Protein AF-A0A364V6P5-F1 (afdb_monomer_lite)

Organism: NCBI:txid2055947

Structure (mmCIF, N/CA/C/O backbone):
data_AF-A0A364V6P5-F1
#
_entry.id   AF-A0A364V6P5-F1
#
loop_
_atom_site.group_PDB
_atom_site.id
_atom_site.type_symbol
_atom_site.label_atom_id
_atom_site.label_alt_id
_atom_site.label_comp_id
_atom_site.label_asym_id
_atom_site.label_entity_id
_atom_site.label_seq_id
_atom_site.pdbx_PDB_ins_code
_atom_site.Cartn_x
_atom_site.Cartn_y
_atom_site.Cartn_z
_atom_site.occupancy
_atom_site.B_iso_or_equiv
_atom_site.auth_seq_id
_atom_site.auth_comp_id
_atom_site.auth_asym_id
_atom_site.auth_atom_id
_atom_site.pdbx_PDB_model_num
ATOM 1 N N . MET A 1 1 ? 7.485 17.257 -17.098 1.00 29.36 1 MET A N 1
ATOM 2 C CA . MET A 1 1 ? 8.831 17.533 -16.553 1.00 29.36 1 MET A CA 1
ATOM 3 C C . MET A 1 1 ? 8.907 16.815 -15.218 1.00 29.36 1 MET A C 1
ATOM 5 O O . MET A 1 1 ? 8.442 17.343 -14.218 1.00 29.36 1 MET A O 1
ATOM 9 N N . TYR A 1 2 ? 9.324 15.549 -15.257 1.00 28.97 2 TYR A N 1
ATOM 10 C CA . TYR A 1 2 ? 9.356 14.658 -14.099 1.00 28.97 2 TYR A CA 1
ATOM 11 C C . TYR A 1 2 ? 10.527 15.063 -13.204 1.00 28.97 2 TYR A C 1
ATOM 13 O O . TYR A 1 2 ? 11.677 14.747 -13.486 1.00 28.97 2 TYR A O 1
ATOM 21 N N . LEU A 1 3 ? 10.236 15.842 -12.164 1.00 31.58 3 LEU A N 1
ATOM 22 C CA . LEU A 1 3 ? 11.188 16.145 -11.102 1.00 31.58 3 LEU A CA 1
ATOM 23 C C . LEU A 1 3 ? 11.067 15.040 -10.047 1.00 31.58 3 LEU A C 1
ATOM 25 O O . LEU A 1 3 ? 10.378 15.216 -9.040 1.00 31.58 3 LEU A O 1
ATOM 29 N N . THR A 1 4 ? 11.712 13.901 -10.316 1.00 39.44 4 THR A N 1
ATOM 30 C CA . THR A 1 4 ? 12.099 12.959 -9.258 1.00 39.44 4 THR A CA 1
ATOM 31 C C . THR A 1 4 ? 13.033 13.690 -8.290 1.00 39.44 4 THR A C 1
ATOM 33 O O . THR A 1 4 ? 13.858 14.515 -8.694 1.00 39.44 4 THR A O 1
ATOM 36 N N . THR A 1 5 ? 12.809 13.505 -6.995 1.00 38.38 5 THR A N 1
ATOM 37 C CA . THR A 1 5 ? 13.479 14.258 -5.938 1.00 38.38 5 THR A CA 1
ATOM 38 C C . THR A 1 5 ? 14.962 13.980 -5.829 1.00 38.38 5 THR A C 1
ATOM 40 O O . THR A 1 5 ? 15.414 12.850 -5.947 1.00 38.38 5 THR A O 1
ATOM 43 N N . ASP A 1 6 ? 15.675 15.050 -5.484 1.00 40.28 6 ASP A N 1
ATOM 44 C CA . ASP A 1 6 ? 17.110 15.227 -5.230 1.00 40.28 6 ASP A CA 1
ATOM 45 C C . ASP A 1 6 ? 17.824 14.194 -4.321 1.00 40.28 6 ASP A C 1
ATOM 47 O O . ASP A 1 6 ? 19.017 14.347 -4.069 1.00 40.28 6 ASP A O 1
ATOM 51 N N . VAL A 1 7 ? 17.154 13.150 -3.819 1.00 45.06 7 VAL A N 1
ATOM 52 C CA . VAL A 1 7 ? 17.739 12.198 -2.854 1.00 45.06 7 VAL A CA 1
ATOM 53 C C . VAL A 1 7 ? 18.599 11.122 -3.531 1.00 45.06 7 VAL A C 1
ATOM 55 O O . VAL A 1 7 ? 19.541 10.645 -2.908 1.00 45.06 7 VAL A O 1
ATOM 58 N N . ASP A 1 8 ? 18.381 10.826 -4.818 1.00 45.12 8 ASP A N 1
ATOM 59 C CA . ASP A 1 8 ? 19.089 9.738 -5.522 1.00 45.12 8 ASP A CA 1
ATOM 60 C C . ASP A 1 8 ? 19.935 10.208 -6.722 1.00 45.12 8 ASP A C 1
ATOM 62 O O . ASP A 1 8 ? 20.283 9.459 -7.631 1.00 45.12 8 ASP A O 1
ATOM 66 N N . ARG A 1 9 ? 20.322 11.492 -6.740 1.00 49.34 9 ARG A N 1
ATOM 67 C CA . ARG A 1 9 ? 21.220 12.043 -7.778 1.00 49.34 9 ARG A CA 1
ATOM 68 C C . ARG A 1 9 ? 22.637 11.456 -7.755 1.00 49.34 9 ARG A C 1
ATOM 70 O O . ARG A 1 9 ? 23.462 11.832 -8.587 1.00 49.34 9 ARG A O 1
ATOM 77 N N . LYS A 1 10 ? 22.970 10.580 -6.806 1.00 50.78 10 LYS A N 1
ATOM 78 C CA . LYS A 1 10 ? 24.309 10.000 -6.689 1.00 50.78 10 LYS A CA 1
ATOM 79 C C . LYS A 1 10 ? 24.270 8.504 -6.977 1.00 50.78 10 LYS A C 1
ATOM 81 O O . LYS A 1 10 ? 24.115 7.701 -6.071 1.00 50.78 10 LYS A O 1
ATOM 86 N N . ASN A 1 11 ? 24.567 8.191 -8.239 1.00 58.41 11 ASN A N 1
ATOM 87 C CA . ASN A 1 11 ? 24.891 6.870 -8.781 1.00 58.41 11 ASN A CA 1
ATOM 88 C C . ASN A 1 11 ? 23.727 5.880 -8.905 1.00 58.41 11 ASN A C 1
ATOM 90 O O . ASN A 1 11 ? 23.762 4.805 -8.311 1.00 58.41 11 ASN A O 1
ATOM 94 N N . VAL A 1 12 ? 22.802 6.150 -9.833 1.00 64.50 12 VAL A N 1
ATOM 95 C CA . VAL A 1 12 ? 22.202 5.050 -10.607 1.00 64.50 12 VAL A CA 1
ATOM 96 C C . VAL A 1 12 ? 23.363 4.307 -11.271 1.00 64.50 12 VAL A C 1
ATOM 98 O O . VAL A 1 12 ? 24.006 4.835 -12.179 1.00 64.50 12 VAL A O 1
ATOM 101 N N . LYS A 1 13 ? 23.696 3.123 -10.762 1.00 74.44 13 LYS A N 1
ATOM 102 C CA . LYS A 1 13 ? 24.695 2.251 -11.371 1.00 74.44 13 LYS A CA 1
ATOM 103 C C . LYS A 1 13 ? 24.042 1.539 -12.548 1.00 74.44 13 LYS A C 1
ATOM 105 O O . LYS A 1 13 ? 23.080 0.819 -12.311 1.00 74.44 13 LYS A O 1
ATOM 110 N N . PRO A 1 14 ? 24.500 1.720 -13.793 1.00 73.94 14 PRO A N 1
ATOM 111 C CA . PRO A 1 14 ? 23.851 1.114 -14.957 1.00 73.94 14 PRO A CA 1
ATOM 112 C C . PRO A 1 14 ? 23.674 -0.402 -14.838 1.00 73.94 14 PRO A C 1
ATOM 114 O O . PRO A 1 14 ? 22.704 -0.940 -15.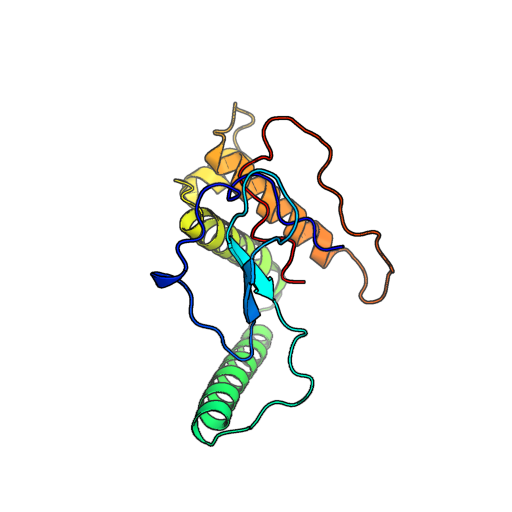353 1.00 73.94 14 PRO A O 1
ATOM 117 N N . GLU A 1 15 ? 24.590 -1.074 -14.141 1.00 80.75 15 GLU A N 1
ATOM 118 C CA . GLU A 1 15 ? 24.546 -2.510 -13.875 1.00 80.75 15 GLU A CA 1
ATOM 119 C C . GLU A 1 15 ? 23.382 -2.970 -12.979 1.00 80.75 15 GLU A C 1
ATOM 121 O O . GLU A 1 15 ? 23.007 -4.137 -13.054 1.00 80.75 15 GLU A O 1
ATOM 126 N N . ASP A 1 16 ? 22.790 -2.081 -12.176 1.00 82.19 16 ASP A N 1
ATOM 127 C CA . ASP A 1 16 ? 21.681 -2.415 -11.271 1.00 82.19 16 ASP A CA 1
ATOM 128 C C . ASP A 1 16 ? 20.302 -2.290 -11.957 1.00 82.19 16 ASP A C 1
ATOM 130 O O . ASP A 1 16 ? 19.281 -2.631 -11.359 1.00 82.19 16 ASP A O 1
ATOM 134 N N . TYR A 1 17 ? 20.244 -1.790 -13.201 1.00 78.75 17 TYR A N 1
ATOM 135 C CA . TYR A 1 17 ? 18.991 -1.444 -13.878 1.00 78.75 17 TYR A CA 1
ATOM 136 C C . TYR A 1 17 ? 18.900 -2.060 -15.275 1.00 78.75 17 TYR A C 1
ATOM 138 O O . TYR A 1 17 ? 19.744 -1.837 -16.142 1.00 78.75 17 TYR A O 1
ATOM 146 N N . GLU A 1 18 ? 17.798 -2.760 -15.533 1.00 79.12 18 GLU A N 1
ATOM 147 C CA . GLU A 1 18 ? 17.473 -3.284 -16.857 1.00 79.12 18 GLU A CA 1
ATOM 148 C C . GLU A 1 18 ? 16.545 -2.328 -17.615 1.00 79.12 18 GLU A C 1
ATOM 150 O O . GLU A 1 18 ? 15.607 -1.749 -17.058 1.00 79.12 18 GLU A O 1
ATOM 155 N N . SER A 1 19 ? 16.792 -2.172 -18.918 1.00 81.00 19 SER A N 1
ATOM 156 C CA . SER A 1 19 ? 15.858 -1.467 -19.799 1.00 81.00 19 SER A CA 1
ATOM 157 C C . SER A 1 19 ? 14.721 -2.409 -20.176 1.00 81.00 19 SER A C 1
ATOM 159 O O . SER A 1 19 ? 14.949 -3.449 -20.789 1.00 81.00 19 SER A O 1
ATOM 161 N N . THR A 1 20 ? 13.500 -2.038 -19.805 1.00 83.31 20 THR A N 1
ATOM 162 C CA . THR A 1 20 ? 12.294 -2.861 -19.951 1.00 83.31 20 THR A CA 1
ATOM 163 C C . THR A 1 20 ? 11.165 -2.051 -20.594 1.00 83.31 20 THR A C 1
ATOM 165 O O . THR A 1 20 ? 11.354 -0.913 -21.048 1.00 83.31 20 THR A O 1
ATOM 168 N N . ASP A 1 21 ? 9.963 -2.619 -20.626 1.00 79.62 21 ASP A N 1
ATOM 169 C CA . ASP A 1 21 ? 8.747 -1.900 -21.015 1.00 79.62 21 ASP A CA 1
ATOM 170 C C . ASP A 1 21 ? 8.362 -0.803 -20.009 1.00 79.62 21 ASP A C 1
ATOM 172 O O . ASP A 1 21 ? 7.650 0.132 -20.368 1.00 79.62 21 ASP A O 1
ATOM 176 N N . PHE A 1 22 ? 8.878 -0.860 -18.776 1.00 83.19 22 PHE A N 1
ATOM 177 C CA . PHE A 1 22 ? 8.591 0.119 -17.722 1.00 83.19 22 PHE A CA 1
ATOM 178 C C . PHE A 1 22 ? 9.505 1.347 -17.760 1.00 83.19 22 PHE A C 1
ATOM 180 O O . PHE A 1 22 ? 9.161 2.389 -17.201 1.00 83.19 22 PHE A O 1
ATOM 187 N N . GLY A 1 23 ? 10.645 1.269 -18.444 1.00 88.25 23 GLY A N 1
ATOM 188 C CA . GLY A 1 23 ? 11.603 2.366 -18.494 1.00 88.25 23 GLY A CA 1
ATOM 189 C C . GLY A 1 23 ? 12.974 1.953 -18.999 1.00 88.25 23 GLY A C 1
ATOM 190 O O . GLY A 1 23 ? 13.222 0.792 -19.323 1.00 88.25 23 GLY A O 1
ATOM 191 N N . GLU A 1 24 ? 13.864 2.928 -19.094 1.00 88.31 24 GLU A N 1
ATOM 192 C CA . GLU A 1 24 ? 15.215 2.744 -19.617 1.00 88.31 24 GLU A CA 1
ATOM 193 C C . GLU A 1 24 ? 16.238 3.598 -18.869 1.00 88.31 24 GLU A C 1
ATOM 195 O O . GLU A 1 24 ? 15.911 4.642 -18.303 1.00 88.31 24 GLU A O 1
ATOM 200 N N . VAL A 1 25 ? 17.492 3.146 -18.865 1.00 87.69 25 VAL A N 1
ATOM 201 C CA . VAL A 1 25 ? 18.601 3.906 -18.280 1.00 87.69 25 VAL A CA 1
ATOM 202 C C . VAL A 1 25 ? 19.103 4.909 -19.312 1.00 87.69 25 VAL A C 1
ATOM 204 O O . VAL A 1 25 ? 19.609 4.537 -20.370 1.00 87.69 25 VAL A O 1
ATOM 207 N N . CYS A 1 26 ? 18.998 6.191 -18.987 1.00 84.75 26 CYS A N 1
ATOM 208 C CA . CYS A 1 26 ? 19.476 7.295 -19.807 1.00 84.75 26 CYS A CA 1
ATOM 209 C C . CYS A 1 26 ? 20.720 7.946 -19.191 1.00 84.75 26 CYS A C 1
ATOM 211 O O . CYS A 1 26 ? 21.020 7.787 -18.008 1.00 84.75 26 CYS A O 1
ATOM 213 N N . ILE A 1 27 ? 21.436 8.717 -20.010 1.00 85.62 27 ILE A N 1
ATOM 214 C CA . ILE A 1 27 ? 22.560 9.561 -19.588 1.00 85.62 27 ILE A CA 1
ATOM 215 C C . ILE A 1 27 ? 22.213 11.002 -19.935 1.00 85.62 27 ILE A C 1
ATOM 217 O O . ILE A 1 27 ? 21.777 11.279 -21.054 1.00 85.62 27 ILE A O 1
ATOM 221 N N . GLU A 1 28 ? 22.432 11.934 -19.008 1.00 79.50 28 GLU A N 1
ATOM 222 C CA . GLU A 1 28 ? 22.306 13.355 -19.332 1.00 79.50 28 GLU A CA 1
ATOM 223 C C . GLU A 1 28 ? 23.518 13.814 -20.160 1.00 79.50 28 GLU A C 1
ATOM 225 O O . GLU A 1 28 ? 24.644 13.912 -19.664 1.00 79.50 28 GLU A O 1
ATOM 230 N N . ALA A 1 29 ? 23.299 14.072 -21.451 1.00 75.44 29 ALA A N 1
ATOM 231 C CA . ALA A 1 29 ? 24.327 14.569 -22.359 1.00 75.44 29 ALA A CA 1
ATOM 232 C C . ALA A 1 29 ? 24.449 16.103 -22.285 1.00 75.44 29 ALA A C 1
ATOM 234 O O . ALA A 1 29 ? 23.452 16.812 -22.190 1.00 75.44 29 ALA A O 1
ATOM 235 N N . GLY A 1 30 ? 25.674 16.631 -22.388 1.00 75.50 30 GLY A N 1
ATOM 236 C CA . GLY A 1 30 ? 25.926 18.080 -22.484 1.00 75.50 30 GLY A CA 1
ATOM 237 C C . GLY A 1 30 ? 26.167 18.809 -21.156 1.00 75.50 30 GLY A C 1
ATOM 238 O O . GLY A 1 30 ? 26.354 20.025 -21.159 1.00 75.50 30 GLY A O 1
ATOM 239 N N . VAL A 1 31 ? 26.226 18.089 -20.034 1.00 80.50 31 VAL A N 1
ATOM 240 C CA . VAL A 1 31 ? 26.608 18.630 -18.721 1.00 80.50 31 VAL A CA 1
ATOM 241 C C . VAL A 1 31 ? 28.071 18.324 -18.392 1.00 80.50 31 VAL A C 1
ATOM 243 O O . VAL A 1 31 ? 28.632 17.324 -18.834 1.00 80.50 31 VAL A O 1
ATOM 246 N N . LYS A 1 32 ? 28.704 19.190 -17.587 1.00 78.31 32 LYS A N 1
ATOM 247 C CA . LYS A 1 32 ? 30.122 19.063 -17.192 1.00 78.31 32 LYS A CA 1
ATOM 248 C C . LYS A 1 32 ? 30.431 17.723 -16.501 1.00 78.31 32 LYS A C 1
ATOM 250 O O . LYS A 1 32 ? 31.543 17.231 -16.639 1.00 78.31 32 LYS A O 1
ATOM 255 N N . ASN A 1 33 ? 29.442 17.152 -15.808 1.00 80.00 33 ASN A N 1
ATOM 256 C CA . ASN A 1 33 ? 29.502 15.850 -15.149 1.00 80.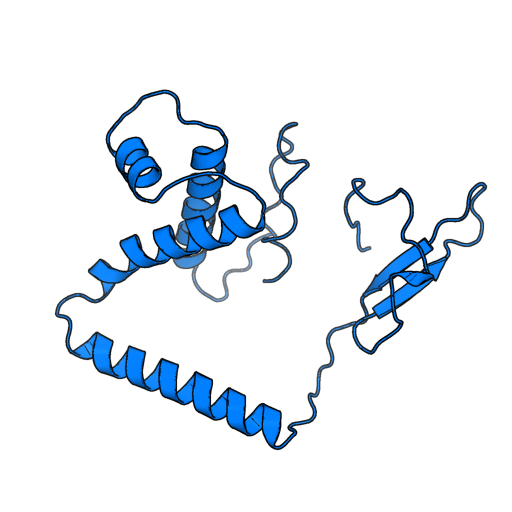00 33 ASN A CA 1
ATOM 257 C C . ASN A 1 33 ? 28.255 15.034 -15.545 1.00 80.00 33 ASN A C 1
ATOM 259 O O . ASN A 1 33 ? 27.208 15.233 -14.926 1.00 80.00 33 ASN A O 1
ATOM 263 N N . PRO A 1 34 ? 28.325 14.173 -16.576 1.00 78.88 34 PRO A N 1
ATOM 264 C CA . PRO A 1 34 ? 27.201 13.319 -16.946 1.00 78.88 34 PRO A CA 1
ATOM 265 C C . PRO A 1 34 ? 26.904 12.320 -15.825 1.00 78.88 34 PRO A C 1
ATOM 267 O O . PRO A 1 34 ? 27.817 11.810 -15.175 1.00 78.88 34 PRO A O 1
ATOM 270 N N . PHE A 1 35 ? 25.624 12.036 -15.615 1.00 80.94 35 PHE A N 1
ATOM 271 C CA . PHE A 1 35 ? 25.160 11.008 -14.690 1.00 80.94 35 PHE A CA 1
ATOM 272 C C . PHE A 1 35 ? 24.056 10.176 -15.340 1.00 80.94 35 PHE A C 1
ATOM 274 O O . PHE A 1 35 ? 23.385 10.619 -16.278 1.00 80.94 35 PHE A O 1
ATOM 281 N N . HIS A 1 36 ? 23.902 8.952 -14.844 1.00 82.81 36 HIS A N 1
ATOM 282 C CA . HIS A 1 36 ? 22.848 8.041 -15.264 1.00 82.81 36 HIS A CA 1
ATOM 283 C C . HIS A 1 36 ? 21.562 8.320 -14.488 1.00 82.81 36 HIS A C 1
ATOM 285 O O . HIS A 1 36 ? 21.606 8.664 -13.306 1.00 82.81 36 HIS A O 1
ATOM 291 N N . PHE A 1 37 ? 20.419 8.146 -15.142 1.00 84.44 37 PHE A N 1
ATOM 292 C CA . PHE A 1 37 ? 19.104 8.203 -14.513 1.00 84.44 37 PHE A CA 1
ATOM 293 C C . PHE A 1 37 ? 18.158 7.203 -15.176 1.00 84.44 37 PHE A C 1
ATOM 295 O O . PHE A 1 37 ? 18.306 6.895 -16.357 1.00 84.44 37 PHE A O 1
ATOM 302 N N . TYR A 1 38 ? 17.180 6.698 -14.428 1.00 84.75 38 TYR A N 1
ATOM 303 C CA . TYR A 1 38 ? 16.130 5.847 -14.980 1.00 84.75 38 TYR A CA 1
ATOM 304 C C . TYR A 1 38 ? 14.967 6.714 -15.471 1.00 84.75 38 TYR A C 1
ATOM 306 O O . TYR A 1 38 ? 14.440 7.532 -14.714 1.00 84.75 38 TYR A O 1
ATOM 314 N N . LEU A 1 39 ? 14.579 6.559 -16.735 1.00 87.69 39 LEU A N 1
ATOM 315 C CA . LEU A 1 39 ? 13.452 7.253 -17.346 1.00 87.69 39 LEU A CA 1
ATOM 316 C C . LEU A 1 39 ? 12.266 6.286 -17.478 1.00 87.69 39 LEU A C 1
ATOM 318 O O . LEU A 1 39 ? 12.314 5.388 -18.323 1.00 87.69 39 LEU A O 1
ATOM 322 N N . PRO A 1 40 ? 11.188 6.458 -16.689 1.00 88.75 40 PRO A N 1
ATOM 323 C CA . PRO A 1 40 ? 9.992 5.638 -16.829 1.00 88.75 40 PRO A CA 1
ATOM 324 C C . PRO A 1 40 ? 9.328 5.851 -18.192 1.00 88.75 40 PRO A C 1
ATOM 326 O O . PRO A 1 40 ? 9.145 6.989 -18.640 1.00 88.75 40 PRO A O 1
ATOM 329 N N . LYS A 1 41 ? 8.926 4.758 -18.841 1.00 88.25 41 LYS A N 1
ATOM 330 C CA . LYS A 1 41 ? 8.084 4.801 -20.040 1.00 88.25 41 LYS A CA 1
ATOM 331 C C . LYS A 1 41 ? 6.622 5.035 -19.640 1.00 88.25 41 LYS A C 1
ATOM 333 O O . LYS A 1 41 ? 6.226 4.699 -18.522 1.00 88.25 41 LYS A O 1
ATOM 338 N N . PRO A 1 42 ? 5.793 5.618 -20.527 1.00 87.94 42 PRO A N 1
ATOM 339 C CA . PRO A 1 42 ? 4.358 5.691 -20.290 1.00 87.94 42 PRO A CA 1
ATOM 340 C C . PRO A 1 42 ? 3.790 4.297 -20.024 1.00 87.94 42 PRO A C 1
ATOM 342 O O . PRO A 1 42 ? 4.153 3.349 -20.718 1.00 87.94 42 PRO A O 1
ATOM 345 N N . LEU A 1 43 ? 2.875 4.193 -19.057 1.00 85.75 43 LEU A N 1
ATOM 346 C CA . LEU A 1 43 ? 2.211 2.927 -18.760 1.00 85.75 43 LEU A CA 1
ATOM 347 C C . LEU A 1 43 ? 1.573 2.344 -20.035 1.00 85.75 43 LEU A C 1
ATOM 349 O O . LEU A 1 43 ? 0.915 3.087 -20.781 1.00 85.75 43 LEU A O 1
ATOM 353 N N . PRO A 1 44 ? 1.745 1.036 -20.293 1.00 85.25 44 PRO A N 1
ATOM 354 C CA . PRO A 1 44 ? 1.151 0.393 -21.454 1.00 85.25 44 PRO A CA 1
ATOM 355 C C . PRO A 1 44 ? -0.375 0.508 -21.387 1.00 85.25 44 PRO A C 1
ATOM 357 O O . PRO A 1 44 ? -0.992 0.285 -20.346 1.00 85.25 44 PRO A O 1
ATOM 360 N N . ARG A 1 45 ? -0.995 0.888 -22.509 1.00 86.50 45 ARG A N 1
ATOM 361 C CA . ARG A 1 45 ? -2.460 1.038 -22.610 1.00 86.50 45 ARG A CA 1
ATOM 362 C C . ARG A 1 45 ? -3.179 -0.279 -22.885 1.00 86.50 45 ARG A C 1
ATOM 364 O O . ARG A 1 45 ? -4.381 -0.373 -22.660 1.00 86.50 45 ARG A O 1
ATOM 371 N N . GLU A 1 46 ? -2.441 -1.266 -23.370 1.00 87.75 46 GLU A N 1
ATOM 372 C CA . GLU A 1 46 ? -2.916 -2.613 -23.651 1.00 87.75 46 GLU A CA 1
ATOM 373 C C . GLU A 1 46 ? -2.011 -3.592 -22.907 1.00 87.75 46 GLU A C 1
ATOM 375 O O . GLU A 1 46 ? -0.793 -3.422 -22.881 1.00 87.75 46 GLU A O 1
ATOM 380 N N . LEU A 1 47 ? -2.621 -4.585 -22.264 1.00 86.81 47 LEU A N 1
ATOM 381 C CA . LEU A 1 47 ? -1.923 -5.629 -21.524 1.00 86.81 47 LEU A CA 1
ATOM 382 C C . LEU A 1 47 ? -2.193 -6.967 -22.201 1.00 86.81 47 LEU A C 1
ATOM 384 O O . LEU A 1 47 ? -3.336 -7.274 -22.549 1.00 86.81 47 LEU A O 1
ATOM 388 N N . GLU A 1 48 ? -1.154 -7.781 -22.353 1.00 90.19 48 GLU A N 1
ATOM 389 C CA . GLU A 1 48 ? -1.313 -9.153 -22.818 1.00 90.19 48 GLU A CA 1
ATOM 390 C C . GLU A 1 48 ? -1.878 -10.028 -21.693 1.00 90.19 48 GLU A C 1
ATOM 392 O O . GLU A 1 48 ? -1.280 -10.195 -20.629 1.00 90.19 48 GLU A O 1
ATOM 397 N N . TYR A 1 49 ? -3.048 -10.618 -21.931 1.00 93.75 49 TYR A N 1
ATOM 398 C CA . TYR A 1 49 ? -3.703 -11.505 -20.972 1.00 93.75 49 TYR A CA 1
ATOM 399 C C . TYR A 1 49 ? -3.179 -12.933 -21.110 1.00 93.75 49 TYR A C 1
ATOM 401 O O . TYR A 1 49 ? -3.807 -13.789 -21.735 1.00 93.75 49 TYR A O 1
ATOM 409 N N . SER A 1 50 ? -2.024 -13.201 -20.501 1.00 95.69 50 SER A N 1
ATOM 410 C CA . SER A 1 50 ? -1.520 -14.570 -20.381 1.00 95.69 50 SER A CA 1
ATOM 411 C C . SER A 1 50 ? -2.472 -15.433 -19.541 1.00 95.69 50 SER A C 1
ATOM 413 O O . SER A 1 50 ? -3.196 -14.943 -18.669 1.00 95.69 50 SER A O 1
ATOM 415 N N . SER A 1 51 ? -2.463 -16.750 -19.759 1.00 97.62 51 SER A N 1
ATOM 416 C CA . SER A 1 51 ? -3.287 -17.681 -18.974 1.00 97.62 51 SER A CA 1
ATOM 417 C C . SER A 1 51 ? -2.983 -17.621 -17.473 1.00 97.62 51 SER A C 1
ATOM 419 O O . SER A 1 51 ? -3.875 -17.822 -16.652 1.00 97.62 51 SER A O 1
ATOM 421 N N . GLU A 1 52 ? -1.730 -17.341 -17.111 1.00 97.38 52 GLU A N 1
ATOM 422 C CA . GLU A 1 52 ? -1.312 -17.158 -15.722 1.00 97.38 52 GLU A CA 1
ATOM 423 C C . GLU A 1 52 ? -1.887 -15.874 -15.118 1.00 97.38 52 GLU A C 1
ATOM 425 O O . GLU A 1 52 ? -2.487 -15.931 -14.044 1.00 97.38 52 GLU A O 1
ATOM 430 N N . LEU A 1 53 ? -1.801 -14.747 -15.834 1.00 95.94 53 LEU A N 1
ATOM 431 C CA . LEU A 1 53 ? -2.389 -13.484 -15.389 1.00 95.94 53 LEU A CA 1
ATOM 432 C C . LEU A 1 53 ? -3.901 -13.623 -15.185 1.00 95.94 53 LEU A C 1
ATOM 434 O O . LEU A 1 53 ? -4.430 -13.218 -14.152 1.00 95.94 53 LEU A O 1
ATOM 438 N N . VAL A 1 54 ? -4.598 -14.246 -16.138 1.00 97.62 54 VAL A N 1
ATOM 439 C CA . VAL A 1 54 ? -6.046 -14.482 -16.043 1.00 97.62 54 VAL A CA 1
ATOM 440 C C . VAL A 1 54 ? -6.386 -15.354 -14.833 1.00 97.62 54 VAL A C 1
ATOM 442 O O . VAL A 1 54 ? -7.375 -15.088 -14.142 1.00 97.62 54 VAL A O 1
ATOM 445 N N . ARG A 1 55 ? -5.570 -16.371 -14.534 1.00 98.12 55 ARG A N 1
ATOM 446 C CA . ARG A 1 55 ? -5.755 -17.228 -13.356 1.00 98.12 55 ARG A CA 1
ATOM 447 C C . ARG A 1 55 ? -5.631 -16.430 -12.058 1.00 98.12 55 ARG A C 1
ATOM 449 O O . ARG A 1 55 ? -6.531 -16.514 -11.221 1.00 98.12 55 ARG A O 1
ATOM 456 N N . GLU A 1 56 ? -4.568 -15.643 -11.894 1.00 98.06 56 GLU A N 1
ATOM 457 C CA . GLU A 1 56 ? -4.372 -14.847 -10.675 1.00 98.06 56 GLU A CA 1
ATOM 458 C C . GLU A 1 56 ? -5.417 -13.731 -10.542 1.00 98.06 56 GLU A C 1
ATOM 460 O O . GLU A 1 56 ? -5.976 -13.539 -9.460 1.00 98.06 56 GLU A O 1
ATOM 465 N N . LEU A 1 57 ? -5.788 -13.073 -11.645 1.00 97.38 57 LEU A N 1
ATOM 466 C CA . LEU A 1 57 ? -6.875 -12.091 -11.673 1.00 97.38 57 LEU A CA 1
ATOM 467 C C . LEU A 1 57 ? -8.205 -12.712 -11.228 1.00 97.38 57 LEU A C 1
ATOM 469 O O . LEU A 1 57 ? -8.932 -12.130 -10.418 1.00 97.38 57 LEU A O 1
ATOM 473 N N . THR A 1 58 ? -8.519 -13.910 -11.723 1.00 98.06 58 THR A N 1
ATOM 474 C CA . THR A 1 58 ? -9.738 -14.640 -11.345 1.00 98.06 58 THR A CA 1
ATOM 475 C C . THR A 1 58 ? -9.723 -15.003 -9.863 1.00 98.06 58 THR A C 1
ATOM 477 O O . THR A 1 58 ? -10.729 -14.825 -9.169 1.00 98.06 58 THR A O 1
ATOM 480 N N . ARG A 1 59 ? -8.578 -15.467 -9.348 1.00 98.25 59 ARG A N 1
ATOM 481 C CA . ARG A 1 59 ? -8.400 -15.793 -7.928 1.00 98.25 59 ARG A CA 1
ATOM 482 C C . ARG A 1 59 ? -8.598 -14.563 -7.041 1.00 98.25 59 ARG A C 1
ATOM 484 O O . ARG A 1 59 ? -9.364 -14.634 -6.080 1.00 98.25 59 ARG A O 1
ATOM 491 N N . ALA A 1 60 ? -7.964 -13.443 -7.381 1.00 98.25 60 ALA A N 1
ATOM 492 C CA . ALA A 1 60 ? -8.088 -12.186 -6.647 1.00 98.25 60 ALA A CA 1
ATOM 493 C C . ALA A 1 60 ? -9.532 -11.656 -6.666 1.00 98.25 60 ALA A C 1
ATOM 495 O O . ALA A 1 60 ? -10.094 -11.336 -5.617 1.00 98.25 60 ALA A O 1
ATOM 496 N N . SER A 1 61 ? -10.173 -11.657 -7.839 1.00 97.88 61 SER A N 1
ATOM 497 C CA . SER A 1 61 ? -11.567 -11.221 -8.005 1.00 97.88 61 SER A CA 1
ATOM 498 C C . SER A 1 61 ? -12.536 -12.081 -7.190 1.00 97.88 61 SER A C 1
ATOM 500 O O . SER A 1 61 ? -13.449 -11.557 -6.551 1.00 97.88 61 SER A O 1
ATOM 502 N N . SER A 1 62 ? -12.313 -13.398 -7.154 1.00 97.88 62 SER A N 1
ATOM 503 C CA . SER A 1 62 ? -13.127 -14.333 -6.367 1.00 97.88 62 SER A CA 1
ATOM 504 C C . SER A 1 62 ? -12.959 -14.108 -4.863 1.00 97.88 62 SER A C 1
ATOM 506 O O . SER A 1 62 ? -13.943 -14.096 -4.126 1.00 97.88 62 SER A O 1
ATOM 508 N N . ALA A 1 63 ? -11.728 -13.877 -4.394 1.00 97.38 63 ALA A N 1
ATOM 509 C CA . ALA A 1 63 ? -11.466 -13.551 -2.994 1.00 97.38 63 ALA A CA 1
ATOM 510 C C . ALA A 1 63 ? -12.150 -12.238 -2.575 1.00 97.38 63 ALA A C 1
ATOM 512 O O . ALA A 1 63 ? -12.773 -12.181 -1.513 1.00 97.38 63 ALA A O 1
ATOM 513 N N . LEU A 1 64 ? -12.113 -11.212 -3.434 1.00 95.75 64 LEU A N 1
ATOM 514 C CA . LEU A 1 64 ? -12.807 -9.946 -3.194 1.00 95.75 64 LEU A CA 1
ATOM 515 C C . LEU A 1 64 ? -14.335 -10.118 -3.191 1.00 95.75 64 LEU A C 1
ATOM 517 O O . LEU A 1 64 ? -15.021 -9.555 -2.337 1.00 95.75 64 LEU A O 1
ATOM 521 N N . GLY A 1 65 ? -14.870 -10.933 -4.104 1.00 95.44 65 GLY A N 1
ATOM 522 C CA . GLY A 1 65 ? -16.286 -11.303 -4.129 1.00 95.44 65 GLY A CA 1
ATOM 523 C C . GLY A 1 65 ? -16.731 -11.997 -2.840 1.00 95.44 65 GLY A C 1
ATOM 524 O O . GLY A 1 65 ? -17.754 -11.625 -2.266 1.00 95.44 65 GLY A O 1
ATOM 525 N N . ASN A 1 66 ? -15.926 -12.9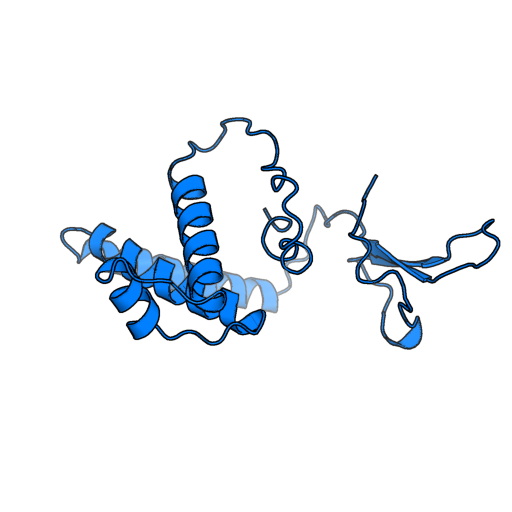34 -2.333 1.00 95.19 66 ASN A N 1
ATOM 526 C CA . ASN A 1 66 ? -16.181 -13.608 -1.059 1.00 95.19 66 ASN A CA 1
ATOM 527 C C . ASN A 1 66 ? -16.159 -12.628 0.122 1.00 95.19 66 ASN A C 1
ATOM 529 O O . ASN A 1 66 ? -17.060 -12.667 0.956 1.00 95.19 66 ASN A O 1
ATOM 533 N N . LEU A 1 67 ? -15.187 -11.709 0.172 1.00 91.62 67 LEU A N 1
ATOM 534 C CA . LEU A 1 67 ? -15.136 -10.662 1.199 1.00 91.62 67 LEU A CA 1
ATOM 535 C C . LEU A 1 67 ? -16.388 -9.773 1.161 1.00 91.62 67 LEU A C 1
ATOM 537 O O . LEU A 1 67 ? -16.987 -9.502 2.202 1.00 91.62 67 LEU A O 1
ATOM 541 N N . LYS A 1 68 ? -16.819 -9.365 -0.038 1.00 89.88 68 LYS A N 1
ATOM 542 C CA . LYS A 1 68 ? -18.055 -8.597 -0.233 1.00 89.88 68 LYS A CA 1
ATOM 543 C C . LYS A 1 68 ? -19.298 -9.385 0.189 1.00 89.88 68 LYS A C 1
ATOM 545 O O . LYS A 1 68 ? -20.233 -8.799 0.714 1.00 89.88 68 LYS A O 1
ATOM 550 N N . GLY A 1 69 ? -19.324 -10.698 -0.030 1.00 91.50 69 GLY A N 1
ATOM 551 C CA . GLY A 1 69 ? -20.408 -11.559 0.442 1.00 91.50 69 GLY A CA 1
ATOM 552 C C . GLY A 1 69 ? -20.457 -11.639 1.969 1.00 91.50 69 GLY A C 1
ATOM 553 O O . GLY A 1 69 ? -21.521 -11.484 2.563 1.00 91.50 69 GLY A O 1
ATOM 554 N N . LEU A 1 70 ? -19.301 -11.816 2.614 1.00 89.38 70 LEU A N 1
ATOM 555 C CA . LEU A 1 70 ? -19.195 -11.886 4.074 1.00 89.38 70 LEU A CA 1
ATOM 556 C C . LEU A 1 70 ? -19.546 -10.563 4.760 1.00 89.38 70 LEU A C 1
ATOM 558 O O . LEU A 1 70 ? -20.102 -10.586 5.856 1.00 89.38 70 LEU A O 1
ATOM 562 N N . SER A 1 71 ? -19.273 -9.416 4.131 1.00 87.19 71 SER A N 1
ATOM 563 C CA . SER A 1 71 ? -19.611 -8.115 4.721 1.00 87.19 71 SER A CA 1
ATOM 564 C C . SER A 1 71 ? -21.120 -7.911 4.902 1.00 87.19 71 SER A C 1
ATOM 566 O O . SER A 1 71 ? -21.517 -7.172 5.797 1.00 87.19 71 SER A O 1
ATOM 568 N N . VAL A 1 72 ? -21.963 -8.619 4.138 1.00 87.50 72 VAL A N 1
ATOM 569 C CA . VAL A 1 72 ? -23.431 -8.607 4.293 1.00 87.50 72 VAL A CA 1
ATOM 570 C C . VAL A 1 72 ? -23.882 -9.264 5.604 1.00 87.50 72 VAL A C 1
ATOM 572 O O . VAL A 1 72 ? -24.963 -8.963 6.101 1.00 87.50 72 VAL A O 1
ATOM 575 N N . LEU A 1 73 ? -23.063 -10.142 6.192 1.00 89.25 73 LEU A N 1
ATOM 576 C CA . LEU A 1 73 ? -23.383 -10.820 7.454 1.00 89.25 73 LEU A CA 1
ATOM 577 C C . LEU A 1 73 ? -23.192 -9.921 8.685 1.00 89.25 73 LEU A C 1
ATOM 579 O O . LEU A 1 73 ? -23.614 -10.286 9.781 1.00 89.25 73 LEU A O 1
ATOM 583 N N . ILE A 1 74 ? -22.540 -8.767 8.528 1.00 88.12 74 ILE A N 1
ATOM 584 C CA . ILE A 1 74 ? -22.215 -7.850 9.620 1.00 88.12 74 ILE A CA 1
ATOM 585 C C . ILE A 1 74 ? -23.221 -6.700 9.616 1.00 88.12 74 ILE A C 1
ATOM 587 O O . ILE A 1 74 ? -23.384 -6.020 8.607 1.00 88.12 74 ILE A O 1
ATOM 591 N N . SER A 1 75 ? -23.857 -6.445 10.763 1.00 86.81 75 SER A N 1
ATOM 592 C CA . SER A 1 75 ? -24.906 -5.422 10.897 1.00 86.81 75 SER A CA 1
ATOM 593 C C . SER A 1 75 ? -24.439 -4.008 10.541 1.00 86.81 75 SER A C 1
ATOM 595 O O . SER A 1 75 ? -25.206 -3.229 9.983 1.00 86.81 75 SER A O 1
ATOM 597 N N . ASP A 1 76 ? -23.187 -3.673 10.861 1.00 87.06 76 ASP A N 1
ATOM 598 C CA . ASP A 1 76 ? -22.549 -2.428 10.437 1.00 87.06 76 ASP A CA 1
ATOM 599 C C . ASP A 1 76 ? -21.119 -2.703 9.945 1.00 87.06 76 ASP A C 1
ATOM 601 O O . ASP A 1 76 ? -20.196 -2.775 10.755 1.00 87.06 76 ASP A O 1
ATOM 605 N N . PRO A 1 77 ? -20.891 -2.839 8.626 1.00 81.00 77 PRO A N 1
ATOM 606 C CA . PRO A 1 77 ? -19.559 -3.079 8.070 1.00 81.00 77 PRO A CA 1
ATOM 607 C C . PRO A 1 77 ? -18.542 -1.974 8.384 1.00 81.00 77 PRO A C 1
ATOM 609 O O . PRO A 1 77 ? -17.335 -2.212 8.317 1.00 81.00 77 PRO A O 1
ATOM 612 N N . ARG A 1 78 ? -18.992 -0.764 8.751 1.00 81.44 78 ARG A N 1
ATOM 613 C CA . ARG A 1 78 ? -18.102 0.373 9.038 1.00 81.44 78 ARG A CA 1
ATOM 614 C C . ARG A 1 78 ? -17.247 0.141 10.279 1.00 81.44 78 ARG A C 1
ATOM 616 O O . ARG A 1 78 ? -16.164 0.713 10.368 1.00 81.44 78 ARG A O 1
ATOM 623 N N . VAL A 1 79 ? -17.673 -0.744 11.185 1.00 85.75 79 VAL A N 1
ATOM 624 C CA . VAL A 1 79 ? -16.886 -1.117 12.375 1.00 85.75 79 VAL A CA 1
ATOM 625 C C . VAL A 1 79 ? -15.557 -1.779 12.012 1.00 85.75 79 VAL A C 1
ATOM 627 O O . VAL A 1 79 ? -14.610 -1.725 12.791 1.00 85.75 79 VAL A O 1
ATOM 630 N N . LEU A 1 80 ? -15.464 -2.373 10.820 1.00 84.75 80 LEU A N 1
ATOM 631 C CA . LEU A 1 80 ? -14.245 -3.009 10.337 1.00 84.75 80 LEU A CA 1
ATOM 632 C C . LEU A 1 80 ? -13.256 -2.007 9.729 1.00 84.75 80 LEU A C 1
ATOM 634 O O . LEU A 1 80 ? -12.049 -2.224 9.802 1.00 84.75 80 LEU A O 1
ATOM 638 N N . ILE A 1 81 ? -13.737 -0.897 9.161 1.00 85.25 81 ILE A N 1
ATOM 639 C CA . ILE A 1 81 ? -12.899 0.043 8.399 1.00 85.25 81 ILE A CA 1
ATOM 640 C C . ILE A 1 81 ? -11.770 0.608 9.271 1.00 85.25 81 ILE A C 1
ATOM 642 O O . ILE A 1 81 ? -10.614 0.599 8.856 1.00 85.25 81 ILE A O 1
ATOM 646 N N . GLY A 1 82 ? -12.086 1.050 10.492 1.00 86.06 82 GLY A N 1
ATOM 647 C CA . GLY A 1 82 ? -11.117 1.667 11.406 1.00 86.06 82 GLY A CA 1
ATOM 648 C C . GLY A 1 82 ? -9.927 0.758 11.761 1.00 86.06 82 GLY A C 1
ATOM 649 O O . GLY A 1 82 ? -8.780 1.161 11.578 1.00 86.06 82 GLY A O 1
ATOM 650 N N . PRO A 1 83 ? -10.155 -0.473 12.247 1.00 88.06 83 PRO A N 1
ATOM 651 C CA . PRO A 1 83 ? -9.069 -1.414 12.510 1.00 88.06 83 PRO A CA 1
ATOM 652 C C . PRO A 1 83 ? -8.277 -1.814 11.257 1.00 88.06 83 PRO A C 1
ATOM 654 O O . PRO A 1 83 ? -7.056 -1.941 11.334 1.00 88.06 83 PRO A O 1
ATOM 657 N N . TYR A 1 84 ? -8.931 -2.001 10.103 1.00 88.94 84 TYR A N 1
ATOM 658 C CA . TYR A 1 84 ? -8.226 -2.399 8.879 1.00 88.94 84 TYR A CA 1
ATOM 659 C C . TYR A 1 84 ? -7.332 -1.290 8.329 1.00 88.94 84 TYR A C 1
ATOM 661 O O . TYR A 1 84 ? -6.193 -1.581 7.978 1.00 88.94 84 TYR A O 1
ATOM 669 N N . ILE A 1 85 ? -7.794 -0.037 8.316 1.00 90.12 85 ILE A N 1
ATOM 670 C CA . ILE A 1 85 ? -6.984 1.084 7.820 1.00 90.12 85 ILE A CA 1
ATOM 671 C C . ILE A 1 85 ? -5.766 1.346 8.718 1.00 90.12 85 ILE A C 1
ATOM 673 O O . ILE A 1 85 ? -4.706 1.688 8.222 1.00 90.12 85 ILE A O 1
ATOM 677 N N . LYS A 1 86 ? -5.873 1.093 10.031 1.00 91.12 86 LYS A N 1
ATOM 678 C CA . LYS A 1 86 ? -4.737 1.138 10.973 1.00 91.12 86 LYS A CA 1
ATOM 679 C C . LYS A 1 86 ? -3.729 0.027 10.741 1.00 91.12 86 LYS A C 1
ATOM 681 O O . LYS A 1 86 ? -2.528 0.270 10.766 1.00 91.12 86 LYS A O 1
ATOM 686 N N . ARG A 1 87 ? -4.213 -1.197 10.525 1.00 92.25 87 ARG A N 1
ATOM 687 C CA . ARG A 1 87 ? -3.340 -2.335 10.218 1.00 92.25 87 ARG A CA 1
ATOM 688 C C . ARG A 1 87 ? -2.612 -2.150 8.899 1.00 92.25 87 ARG A C 1
ATOM 690 O O . ARG A 1 87 ? -1.450 -2.522 8.807 1.00 92.25 87 ARG A O 1
ATOM 697 N N . GLU A 1 88 ? -3.305 -1.616 7.905 1.00 93.12 88 GLU A N 1
ATOM 698 C CA . GLU A 1 88 ? -2.698 -1.281 6.629 1.00 93.12 88 GLU A CA 1
ATOM 699 C C . GLU A 1 88 ? -1.651 -0.177 6.827 1.00 93.12 88 GLU A C 1
ATOM 701 O O . GLU A 1 88 ? -0.504 -0.403 6.457 1.00 93.12 88 GLU A O 1
ATOM 706 N N . ALA A 1 89 ? -1.999 0.928 7.503 1.00 91.75 89 ALA A N 1
ATOM 707 C CA . ALA A 1 89 ? -1.090 2.058 7.688 1.00 91.75 89 ALA A CA 1
ATOM 708 C C . ALA A 1 89 ? 0.213 1.613 8.357 1.00 91.75 89 ALA A C 1
ATOM 710 O O . ALA A 1 89 ? 1.303 1.936 7.901 1.00 91.75 89 ALA A O 1
ATOM 711 N N . LEU A 1 90 ? 0.102 0.781 9.396 1.00 93.06 90 LEU A N 1
ATOM 712 C CA . LEU A 1 90 ? 1.257 0.178 10.054 1.00 93.06 90 LEU A CA 1
ATOM 713 C C . LEU A 1 90 ? 2.069 -0.717 9.122 1.00 93.06 90 LEU A C 1
ATOM 715 O O . LEU A 1 90 ? 3.293 -0.658 9.161 1.00 93.06 90 LEU A O 1
ATOM 719 N N . ALA A 1 91 ? 1.419 -1.564 8.323 1.00 90.31 91 ALA A N 1
ATOM 720 C CA . ALA A 1 91 ? 2.116 -2.446 7.394 1.00 90.31 91 ALA A CA 1
ATOM 721 C C . ALA A 1 91 ? 2.856 -1.649 6.310 1.00 90.31 91 ALA A C 1
ATOM 723 O O . ALA A 1 91 ? 3.994 -1.985 5.995 1.00 90.31 91 ALA A O 1
ATOM 724 N N . SER A 1 92 ? 2.242 -0.581 5.793 1.00 90.94 92 SER A N 1
ATOM 725 C CA . SER A 1 92 ? 2.863 0.320 4.821 1.00 90.94 92 SER A CA 1
ATOM 726 C C . SER A 1 92 ? 4.060 1.045 5.435 1.00 90.94 92 SER A C 1
ATOM 728 O O . SER A 1 92 ? 5.166 0.943 4.914 1.00 90.94 92 SER A O 1
ATOM 730 N N . SER A 1 93 ? 3.880 1.688 6.592 1.00 89.25 93 SER A N 1
ATOM 731 C CA . SER A 1 93 ? 4.963 2.399 7.280 1.00 89.25 93 SER A CA 1
ATOM 732 C C . SER A 1 93 ? 6.120 1.468 7.681 1.00 89.25 93 SER A C 1
ATOM 734 O O . SER A 1 93 ? 7.282 1.860 7.617 1.00 89.25 93 SER A O 1
ATOM 736 N N . HIS A 1 94 ? 5.856 0.199 8.021 1.00 89.88 94 HIS A N 1
ATOM 737 C CA . HIS A 1 94 ? 6.925 -0.774 8.296 1.00 89.88 94 HIS A CA 1
ATOM 738 C C . HIS A 1 94 ? 7.801 -1.078 7.082 1.00 89.88 94 HIS A C 1
ATOM 740 O O . HIS A 1 94 ? 9.002 -1.291 7.246 1.00 89.88 94 HIS A O 1
ATOM 746 N N . ILE A 1 95 ? 7.224 -1.123 5.876 1.00 89.38 95 ILE A N 1
ATOM 747 C CA . ILE A 1 95 ? 7.999 -1.327 4.641 1.00 89.38 95 ILE A CA 1
ATOM 748 C C . ILE A 1 95 ? 8.990 -0.171 4.451 1.00 89.38 95 ILE A C 1
ATOM 750 O O . ILE A 1 95 ? 10.092 -0.376 3.948 1.00 89.38 95 ILE A O 1
ATOM 754 N N . GLU A 1 96 ? 8.630 1.020 4.926 1.00 85.38 96 GLU A N 1
ATOM 755 C CA . GLU A 1 96 ? 9.446 2.236 4.875 1.00 85.38 96 GLU A CA 1
ATOM 756 C C . GLU A 1 96 ? 10.344 2.417 6.115 1.00 85.38 96 GLU A C 1
ATOM 758 O O . GLU A 1 96 ? 11.060 3.411 6.236 1.00 85.38 96 GLU A O 1
ATOM 763 N N . GLY A 1 97 ? 10.369 1.423 7.010 1.00 86.19 97 GLY A N 1
ATOM 764 C CA . GLY A 1 97 ? 11.307 1.329 8.129 1.00 86.19 97 GLY A CA 1
ATOM 765 C C . GLY A 1 97 ? 10.778 1.813 9.480 1.00 86.19 97 GLY A C 1
ATOM 766 O O . GLY A 1 97 ? 11.512 1.721 10.467 1.00 86.19 97 GLY A O 1
ATOM 767 N N . THR A 1 98 ? 9.528 2.276 9.562 1.00 88.19 98 THR A N 1
ATOM 768 C CA . THR A 1 98 ? 8.893 2.703 10.820 1.00 88.19 98 THR A CA 1
ATOM 769 C C . THR A 1 98 ? 8.821 1.559 11.837 1.00 88.19 98 THR A C 1
ATOM 771 O O . THR A 1 98 ? 8.455 0.436 11.487 1.00 88.19 98 THR A O 1
ATOM 774 N N . GLN A 1 99 ? 9.124 1.843 13.108 1.00 89.69 99 GLN A N 1
ATOM 775 C CA . GLN A 1 99 ? 9.028 0.901 14.226 1.00 89.69 99 GLN A CA 1
ATOM 776 C C . GLN A 1 99 ? 7.879 1.306 15.161 1.00 89.69 99 GLN A C 1
ATOM 778 O O . GLN A 1 99 ? 8.065 2.005 16.154 1.00 89.69 99 GLN A O 1
ATOM 783 N N . ALA A 1 100 ? 6.666 0.854 14.846 1.00 89.25 100 ALA A N 1
ATOM 784 C CA . ALA A 1 100 ? 5.467 1.148 15.630 1.00 89.25 100 ALA A CA 1
ATOM 785 C C . ALA A 1 100 ? 4.575 -0.087 15.754 1.00 89.25 100 ALA A C 1
ATOM 787 O O . ALA A 1 100 ? 4.430 -0.851 14.807 1.00 89.25 100 ALA A O 1
ATOM 788 N N . SER A 1 101 ? 3.921 -0.283 16.893 1.00 90.62 101 SER A N 1
ATOM 789 C CA . SER A 1 101 ? 2.939 -1.350 17.079 1.00 90.62 101 SER A CA 1
ATOM 790 C C . SER A 1 101 ? 1.501 -0.835 16.979 1.00 90.62 101 SER A C 1
ATOM 792 O O . SER A 1 101 ? 1.218 0.356 17.100 1.00 90.62 101 SER A O 1
ATOM 794 N N . LEU A 1 102 ? 0.545 -1.751 16.790 1.00 89.69 102 LEU A N 1
ATOM 795 C CA . LEU A 1 102 ? -0.877 -1.398 16.838 1.00 89.69 102 LEU A CA 1
ATOM 796 C C . LEU A 1 102 ? -1.299 -0.897 18.226 1.00 89.69 102 LEU A C 1
ATOM 798 O O . LEU A 1 102 ? -2.170 -0.034 18.318 1.00 89.69 102 LEU A O 1
ATOM 802 N N . SER A 1 103 ? -0.667 -1.408 19.285 1.00 89.62 103 SER A N 1
ATOM 803 C CA . SER A 1 103 ? -0.881 -0.926 20.650 1.00 89.62 103 SER A CA 1
ATOM 804 C C . SER A 1 103 ? -0.435 0.524 20.794 1.00 89.62 103 SER A C 1
ATOM 806 O O . SER A 1 103 ? -1.201 1.320 21.319 1.00 89.62 103 SER A O 1
ATOM 808 N N . ASP A 1 104 ? 0.731 0.880 20.251 1.00 90.19 104 ASP A N 1
ATOM 809 C CA . ASP A 1 104 ? 1.278 2.241 20.318 1.00 90.19 104 ASP A CA 1
ATOM 810 C C . ASP A 1 104 ? 0.357 3.235 19.595 1.00 90.19 104 ASP A C 1
ATOM 812 O O . ASP A 1 104 ? 0.098 4.336 20.079 1.00 90.19 104 ASP A O 1
ATOM 816 N N . VAL A 1 105 ? -0.201 2.826 18.447 1.00 88.88 105 VAL A N 1
ATOM 817 C CA . VAL A 1 105 ? -1.188 3.634 17.716 1.00 88.88 105 VAL A CA 1
ATOM 818 C C . VAL A 1 105 ? -2.435 3.852 18.566 1.00 88.88 105 VAL A C 1
ATOM 820 O O . VAL A 1 105 ? -2.891 4.986 18.675 1.00 88.88 105 VAL A O 1
ATOM 823 N N . PHE A 1 106 ? -2.980 2.806 19.193 1.00 89.00 106 PHE A N 1
ATOM 824 C CA . PHE A 1 106 ? -4.148 2.955 20.065 1.00 89.00 106 PHE A CA 1
ATOM 825 C C . PHE A 1 106 ? -3.853 3.781 21.318 1.00 89.00 106 PHE A C 1
ATOM 827 O O . PHE A 1 106 ? -4.690 4.584 21.720 1.00 89.00 106 PHE A O 1
ATOM 834 N N . GLU A 1 107 ? -2.676 3.622 21.919 1.00 89.38 107 GLU A N 1
ATOM 835 C CA . GLU A 1 107 ? -2.250 4.414 23.071 1.00 89.38 107 GLU A CA 1
ATOM 836 C C . GLU A 1 107 ? -2.154 5.897 22.702 1.00 89.38 107 GLU A C 1
ATOM 838 O O . GLU A 1 107 ? -2.691 6.735 23.420 1.00 89.38 107 GLU A O 1
ATOM 843 N N . SER A 1 108 ? -1.606 6.223 21.526 1.00 88.12 108 SER A N 1
ATOM 844 C CA . SER A 1 108 ? -1.527 7.606 21.030 1.00 88.12 108 SER A CA 1
ATOM 845 C C . SER A 1 108 ? -2.885 8.274 20.776 1.00 88.12 108 SER A C 1
ATOM 847 O O . SER A 1 108 ? -2.966 9.497 20.710 1.00 88.12 108 SER A O 1
ATOM 849 N N . GLU A 1 109 ? -3.964 7.499 20.611 1.00 84.00 109 GLU A N 1
ATOM 850 C CA . GLU A 1 109 ? -5.322 8.042 20.448 1.00 84.00 109 GLU A CA 1
ATOM 851 C C . GLU A 1 109 ? -5.969 8.409 21.789 1.00 84.00 109 GLU A C 1
ATOM 853 O O . GLU A 1 109 ? -6.912 9.202 21.826 1.00 84.00 109 GLU A O 1
ATOM 858 N N . VAL A 1 110 ? -5.491 7.811 22.881 1.00 86.50 110 VAL A N 1
ATOM 859 C CA . VAL A 1 110 ? -6.024 7.999 24.236 1.00 86.50 110 VAL A CA 1
ATOM 860 C C . VAL A 1 110 ? -5.168 8.992 25.018 1.00 86.50 110 VAL A C 1
ATOM 862 O O . VAL A 1 110 ? -5.700 9.841 25.735 1.00 86.50 110 VAL A O 1
ATOM 865 N N . SER A 1 111 ? -3.850 8.888 24.868 1.00 75.50 111 SER A N 1
ATOM 866 C CA . SER A 1 111 ? -2.856 9.710 25.543 1.00 75.50 111 SER A CA 1
ATOM 867 C C . SER A 1 111 ? -2.587 10.970 24.720 1.00 75.50 111 SER A C 1
ATOM 869 O O . SER A 1 111 ? -2.184 10.895 23.566 1.00 75.50 111 SER A O 1
ATOM 871 N N . GLY A 1 112 ? -2.786 12.150 25.311 1.00 64.88 112 GLY A N 1
ATOM 872 C CA . GLY A 1 112 ? -2.461 13.441 24.685 1.00 64.88 112 GLY A CA 1
ATOM 873 C C . GLY A 1 112 ? -0.974 13.812 24.757 1.00 64.88 112 GLY A C 1
ATOM 874 O O . GLY A 1 112 ? -0.644 14.995 24.679 1.00 64.88 112 GLY A O 1
ATOM 875 N N . ASP A 1 113 ? -0.108 12.826 24.986 1.00 73.31 113 ASP A N 1
ATOM 876 C CA . ASP A 1 113 ? 1.320 13.005 25.241 1.00 73.31 113 ASP A CA 1
ATOM 877 C C . ASP A 1 113 ? 2.118 13.220 23.947 1.00 73.31 113 ASP A C 1
ATOM 879 O O . ASP A 1 113 ? 1.615 13.056 22.831 1.00 73.31 113 ASP A O 1
ATOM 883 N N . GLU A 1 114 ? 3.391 13.603 24.088 1.00 71.62 114 GLU A N 1
ATOM 884 C CA . GLU A 1 114 ? 4.295 13.711 22.945 1.00 71.62 114 GLU A CA 1
ATOM 885 C C . GLU A 1 114 ? 4.446 12.360 22.241 1.00 71.62 114 GLU A C 1
ATOM 887 O O . GLU A 1 114 ? 4.956 11.384 22.788 1.00 71.62 114 GLU A O 1
ATOM 892 N N . VAL A 1 115 ? 4.009 12.332 20.987 1.00 81.25 115 VAL A N 1
ATOM 893 C CA . VAL A 1 115 ? 4.019 11.135 20.157 1.00 81.25 115 VAL A CA 1
ATOM 894 C C . VAL A 1 115 ? 5.367 11.002 19.431 1.00 81.25 115 VAL A C 1
ATOM 896 O O . VAL A 1 115 ? 5.923 12.004 18.961 1.00 81.25 115 VAL A O 1
ATOM 899 N N . SER A 1 116 ? 5.895 9.778 19.311 1.00 87.88 116 SER A N 1
ATOM 900 C CA . SER A 1 116 ? 7.127 9.509 18.555 1.00 87.88 116 SER A CA 1
ATOM 901 C C . SER A 1 116 ? 6.970 9.850 17.068 1.00 87.88 116 SER A C 1
ATOM 903 O O . SER A 1 116 ? 5.859 9.888 16.532 1.00 87.88 116 SER A O 1
ATOM 905 N N . ASP A 1 117 ? 8.085 10.096 16.379 1.00 88.38 117 ASP A N 1
ATOM 906 C CA . ASP A 1 117 ? 8.054 10.407 14.945 1.00 88.38 117 ASP A CA 1
ATOM 907 C C . ASP A 1 117 ? 7.521 9.240 14.102 1.00 88.38 117 ASP A C 1
ATOM 909 O O . ASP A 1 117 ? 6.796 9.474 13.136 1.00 88.38 117 ASP A O 1
ATOM 913 N N . ASP A 1 118 ? 7.768 8.005 14.536 1.00 88.94 118 ASP A N 1
ATOM 914 C CA . ASP A 1 118 ? 7.239 6.792 13.911 1.00 88.94 118 ASP A CA 1
ATOM 915 C C . ASP A 1 118 ? 5.708 6.732 13.967 1.00 88.94 118 ASP A C 1
ATOM 917 O O . ASP A 1 118 ? 5.045 6.461 12.966 1.00 88.94 118 ASP A O 1
ATOM 921 N N . ILE A 1 119 ? 5.111 7.061 15.112 1.00 91.00 119 ILE A N 1
ATOM 922 C CA . ILE A 1 119 ? 3.649 7.090 15.231 1.00 91.00 119 ILE A CA 1
ATOM 923 C C . ILE A 1 119 ? 3.062 8.280 14.473 1.00 91.00 119 ILE A C 1
ATOM 925 O O . ILE A 1 119 ? 1.998 8.143 13.867 1.00 91.00 119 ILE A O 1
ATOM 929 N N . LYS A 1 120 ? 3.744 9.433 14.444 1.00 89.50 120 LYS A N 1
ATOM 930 C CA . LYS A 1 120 ? 3.314 10.565 13.606 1.00 89.50 120 LYS A CA 1
ATOM 931 C C . LYS A 1 120 ? 3.254 10.174 12.132 1.00 89.50 120 LYS A C 1
ATOM 933 O O . LYS A 1 120 ? 2.362 10.649 11.435 1.00 89.50 120 LYS A O 1
ATOM 938 N N . GLU A 1 121 ? 4.164 9.329 11.653 1.00 87.75 121 GLU A N 1
ATOM 939 C CA . GLU A 1 121 ? 4.139 8.839 10.271 1.00 87.75 121 GLU A CA 1
ATOM 940 C C . GLU A 1 121 ? 2.893 7.989 9.998 1.00 87.75 121 GLU A C 1
ATOM 942 O O . GLU A 1 121 ? 2.136 8.263 9.065 1.00 87.75 121 GLU A O 1
ATOM 947 N N . VAL A 1 122 ? 2.591 7.047 10.893 1.00 90.81 122 VAL A N 1
ATOM 948 C CA . VAL A 1 122 ? 1.371 6.232 10.808 1.00 90.81 122 VAL A CA 1
ATOM 949 C C . VAL A 1 122 ? 0.112 7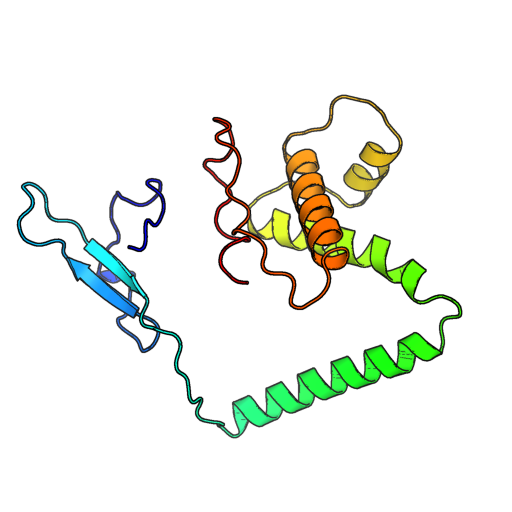.109 10.868 1.00 90.81 122 VAL A C 1
ATOM 951 O O . VAL A 1 122 ? -0.835 6.904 10.107 1.00 90.81 122 VAL A O 1
ATOM 954 N N . GLN A 1 123 ? 0.089 8.127 11.734 1.00 90.50 123 GLN A N 1
ATOM 955 C CA . GLN A 1 123 ? -1.023 9.079 11.831 1.00 90.50 123 GLN A CA 1
ATOM 956 C C . GLN A 1 123 ? -1.197 9.894 10.541 1.00 90.50 123 GLN A C 1
ATOM 958 O O . GLN A 1 123 ? -2.323 10.035 10.064 1.00 90.50 123 GLN A O 1
ATOM 963 N N . ARG A 1 124 ? -0.105 10.364 9.921 1.00 90.69 124 ARG A N 1
ATOM 964 C CA . ARG A 1 124 ? -0.159 11.059 8.622 1.00 90.69 124 ARG A CA 1
ATOM 965 C C . ARG A 1 124 ? -0.752 10.171 7.537 1.00 90.69 124 ARG A C 1
ATOM 967 O O . ARG A 1 124 ? -1.599 10.641 6.778 1.00 90.69 124 ARG A O 1
ATOM 974 N N . TYR A 1 125 ? -0.351 8.901 7.486 1.00 91.06 125 TYR A N 1
ATOM 975 C CA . TYR A 1 125 ? -0.925 7.936 6.552 1.00 91.06 125 TYR A CA 1
ATOM 976 C C . TYR A 1 125 ? -2.437 7.779 6.773 1.00 91.06 125 TYR A C 1
ATOM 978 O O . TYR A 1 125 ? -3.236 7.841 5.831 1.00 91.06 125 TYR A O 1
ATOM 986 N N . LEU A 1 126 ? -2.854 7.613 8.030 1.00 90.69 126 LEU A N 1
ATOM 987 C CA . LEU A 1 126 ? -4.263 7.485 8.398 1.00 90.69 126 LEU A CA 1
ATOM 988 C C . LEU A 1 126 ? -5.079 8.714 8.004 1.00 90.69 126 LEU A C 1
ATOM 990 O O . LEU A 1 126 ? -6.190 8.575 7.487 1.00 90.69 126 LEU A O 1
ATOM 994 N N . ASP A 1 127 ? -4.543 9.907 8.234 1.00 90.31 127 ASP A N 1
ATOM 995 C CA . ASP A 1 127 ? -5.207 11.161 7.898 1.00 90.31 127 ASP A CA 1
ATOM 996 C C . ASP A 1 127 ? -5.315 11.352 6.385 1.00 90.31 127 ASP A C 1
ATOM 998 O O . ASP A 1 127 ? -6.388 11.710 5.891 1.00 90.31 127 ASP A O 1
ATOM 1002 N N . ALA A 1 128 ? -4.257 11.028 5.636 1.00 89.50 128 ALA A N 1
ATOM 1003 C CA . ALA A 1 128 ? -4.281 11.032 4.176 1.00 89.50 128 ALA A CA 1
ATOM 1004 C C . ALA A 1 128 ? -5.333 10.055 3.630 1.00 89.50 128 ALA A C 1
ATOM 1006 O O . ALA A 1 128 ? -6.113 10.407 2.743 1.00 89.50 128 ALA A O 1
ATOM 1007 N N . SER A 1 129 ? -5.420 8.858 4.209 1.00 88.25 129 SER A N 1
ATOM 1008 C CA . SER A 1 129 ? -6.384 7.842 3.790 1.00 88.25 129 SER A CA 1
ATOM 1009 C C . SER A 1 129 ? -7.825 8.263 4.089 1.00 88.25 129 SER A C 1
ATOM 1011 O O . SER A 1 129 ? -8.698 8.172 3.227 1.00 88.25 129 SER A O 1
ATOM 1013 N N . LYS A 1 130 ? -8.097 8.793 5.289 1.00 86.75 130 LYS A N 1
ATOM 1014 C CA . LYS A 1 130 ? -9.425 9.328 5.645 1.00 86.75 130 LYS A CA 1
ATOM 1015 C C . LYS A 1 130 ? -9.827 10.481 4.730 1.00 86.75 130 LYS A C 1
ATOM 1017 O O . LYS A 1 130 ? -10.975 10.532 4.287 1.00 86.75 130 LYS A O 1
ATOM 1022 N N . LEU A 1 131 ? -8.887 11.382 4.438 1.00 87.44 131 LEU A N 1
ATOM 1023 C CA . LEU A 1 131 ? -9.103 12.470 3.495 1.00 87.44 131 LEU A CA 1
ATOM 1024 C C . LEU A 1 131 ? -9.495 11.910 2.127 1.00 87.44 131 LEU A C 1
ATOM 1026 O O . LEU A 1 131 ? -10.546 12.286 1.618 1.00 87.44 131 LEU A O 1
ATOM 1030 N N . ALA A 1 132 ? -8.732 10.961 1.581 1.00 83.88 132 ALA A N 1
ATOM 1031 C CA . ALA A 1 132 ? -9.037 10.329 0.299 1.00 83.88 132 ALA A CA 1
ATOM 1032 C C . ALA A 1 132 ? -10.442 9.698 0.264 1.00 83.88 132 ALA A C 1
ATOM 1034 O O . ALA A 1 132 ? -11.169 9.890 -0.707 1.00 83.88 132 ALA A O 1
ATOM 1035 N N . LEU A 1 133 ? -10.868 9.020 1.338 1.00 80.88 133 LEU A N 1
ATOM 1036 C CA . LEU A 1 133 ? -12.214 8.435 1.434 1.00 80.88 133 LEU A CA 1
ATOM 1037 C C . LEU A 1 133 ? -13.332 9.489 1.483 1.00 80.88 133 LEU A C 1
ATOM 1039 O O . LEU A 1 133 ? -14.443 9.232 1.021 1.00 80.88 133 LEU A O 1
ATOM 1043 N N . SER A 1 134 ? -13.065 10.654 2.074 1.00 83.50 134 SER A N 1
ATOM 1044 C CA . SER A 1 134 ? -14.039 11.749 2.164 1.00 83.50 134 SER A CA 1
ATOM 1045 C C . SER A 1 134 ? -14.239 12.497 0.844 1.00 83.50 134 SER A C 1
ATOM 1047 O O . SER A 1 134 ? -15.260 13.165 0.664 1.00 83.50 134 SER A O 1
ATOM 1049 N N . VAL A 1 135 ? -13.276 12.398 -0.077 1.00 79.81 135 VAL A N 1
ATOM 1050 C CA . VAL A 1 135 ? -13.296 13.123 -1.345 1.00 79.81 135 VAL A CA 1
ATOM 1051 C C . VAL A 1 135 ? -14.215 12.390 -2.333 1.00 79.81 135 VAL A C 1
ATOM 1053 O O . VAL A 1 135 ? -13.981 11.222 -2.646 1.00 79.81 135 VAL A O 1
ATOM 1056 N N . PRO A 1 136 ? -15.257 13.049 -2.877 1.00 68.88 136 PRO A N 1
ATOM 1057 C CA . PRO A 1 136 ? -16.114 12.436 -3.882 1.00 68.88 136 PRO A CA 1
ATOM 1058 C C . PRO A 1 136 ? -15.324 12.099 -5.150 1.00 68.88 136 PRO A C 1
ATOM 1060 O O . PRO A 1 136 ? -14.586 12.942 -5.680 1.00 68.88 136 PRO A O 1
ATOM 1063 N N . CYS A 1 137 ? -15.532 10.887 -5.668 1.00 58.72 137 CYS A N 1
ATOM 1064 C CA . CYS A 1 137 ? -14.986 10.454 -6.951 1.00 58.72 137 CYS A CA 1
ATOM 1065 C C . CYS A 1 137 ? -15.381 11.456 -8.055 1.00 58.72 137 CYS A C 1
ATOM 1067 O O . CYS A 1 137 ? -16.561 11.760 -8.228 1.00 58.72 137 CYS A O 1
ATOM 1069 N N . GLY A 1 138 ? -14.391 11.993 -8.777 1.00 60.09 138 GLY A N 1
ATOM 1070 C CA . GLY A 1 138 ? -14.597 12.954 -9.870 1.00 60.09 138 GLY A CA 1
ATOM 1071 C C . GLY A 1 138 ? -14.463 14.433 -9.491 1.00 60.09 138 GLY A C 1
ATOM 1072 O O . GLY A 1 138 ? -14.545 15.289 -10.372 1.00 60.09 138 GLY A O 1
ATOM 1073 N N . SER A 1 139 ? -14.212 14.766 -8.221 1.00 57.09 139 SER A N 1
ATOM 1074 C CA . SER A 1 139 ? -13.799 16.127 -7.866 1.00 57.09 139 SER A CA 1
ATOM 1075 C C . SER A 1 139 ? -12.337 16.355 -8.274 1.00 57.09 139 SER A C 1
ATOM 1077 O O . SER A 1 139 ? -11.434 15.651 -7.828 1.00 57.09 139 SER A O 1
ATOM 1079 N N . ALA A 1 140 ? -12.096 17.321 -9.164 1.00 50.31 140 ALA A N 1
ATOM 1080 C CA . ALA A 1 140 ? -10.751 17.698 -9.584 1.00 50.31 140 ALA A CA 1
ATOM 1081 C C . ALA A 1 140 ? -10.014 18.345 -8.403 1.00 50.31 140 ALA A C 1
ATOM 1083 O O . ALA A 1 140 ? -10.182 19.535 -8.140 1.00 50.31 140 ALA A O 1
ATOM 1084 N N . HIS A 1 141 ? -9.221 17.564 -7.671 1.00 52.62 141 HIS A N 1
ATOM 1085 C CA . HIS A 1 141 ? -8.307 18.121 -6.683 1.00 52.62 141 HIS A CA 1
ATOM 1086 C C . HIS A 1 141 ? -6.977 18.497 -7.345 1.00 52.62 141 HIS A C 1
ATOM 1088 O O . HIS A 1 141 ? -6.445 17.723 -8.146 1.00 52.62 141 HIS A O 1
ATOM 1094 N N . PRO A 1 142 ? -6.396 19.664 -7.008 1.00 44.50 142 PRO A N 1
ATOM 1095 C CA . PRO A 1 142 ? -4.982 19.874 -7.248 1.00 44.50 142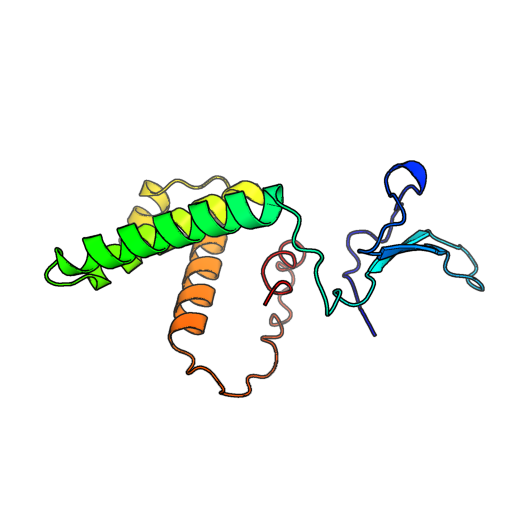 PRO A CA 1
ATOM 1096 C C . PRO A 1 142 ? -4.234 18.807 -6.446 1.00 44.50 142 PRO A C 1
ATOM 1098 O O . PRO A 1 142 ? -4.492 18.655 -5.253 1.00 44.50 142 PRO A O 1
ATOM 1101 N N . VAL A 1 143 ? -3.339 18.069 -7.109 1.00 48.69 143 VAL A N 1
ATOM 1102 C CA . VAL A 1 143 ? -2.353 17.173 -6.483 1.00 48.69 143 VAL A CA 1
ATOM 1103 C C . VAL A 1 143 ? -1.926 17.782 -5.148 1.00 48.69 143 VAL A C 1
ATOM 1105 O O . VAL A 1 143 ? -1.454 18.926 -5.139 1.00 48.69 143 VAL A O 1
ATOM 1108 N N . ILE A 1 144 ? -2.159 17.071 -4.035 1.00 42.44 144 ILE A N 1
ATOM 1109 C CA . ILE A 1 144 ? -1.771 17.517 -2.693 1.00 42.44 144 ILE A CA 1
ATOM 1110 C C . ILE A 1 144 ? -0.267 17.778 -2.750 1.00 42.44 144 ILE A C 1
ATOM 1112 O O . ILE A 1 144 ? 0.538 16.853 -2.717 1.00 42.44 144 ILE A O 1
ATOM 1116 N N . ARG A 1 145 ? 0.137 19.045 -2.899 1.00 35.00 145 ARG A N 1
ATOM 1117 C CA . ARG A 1 145 ? 1.549 19.395 -2.798 1.00 35.00 145 ARG A CA 1
ATOM 1118 C C . ARG A 1 145 ? 1.903 19.295 -1.320 1.00 35.00 145 ARG A C 1
ATOM 1120 O O . ARG A 1 145 ? 1.278 20.013 -0.532 1.00 35.00 145 ARG A O 1
ATOM 1127 N N . PRO A 1 146 ? 2.887 18.473 -0.923 1.00 35.59 146 PRO A N 1
ATOM 1128 C CA . PRO A 1 146 ? 3.364 18.498 0.447 1.00 35.59 146 PRO A CA 1
ATOM 1129 C C . PRO A 1 146 ? 3.803 19.930 0.768 1.00 35.59 146 PRO A C 1
ATOM 1131 O O . PRO A 1 146 ? 4.573 20.553 0.028 1.00 35.59 146 PRO A O 1
ATOM 1134 N N . ARG A 1 147 ? 3.235 20.497 1.837 1.00 37.91 147 ARG A N 1
ATOM 1135 C CA . ARG A 1 147 ? 3.632 21.809 2.353 1.00 37.91 147 ARG A CA 1
ATOM 1136 C C . ARG A 1 147 ? 5.123 21.717 2.668 1.00 37.91 147 ARG A C 1
ATOM 1138 O O . ARG A 1 147 ? 5.535 20.778 3.338 1.00 37.91 147 ARG A O 1
ATOM 1145 N N . GLN A 1 148 ? 5.915 22.661 2.161 1.00 37.53 148 GLN A N 1
ATOM 1146 C CA . GLN A 1 148 ? 7.365 22.708 2.353 1.00 37.53 148 GLN A CA 1
ATOM 1147 C C . GLN A 1 148 ? 7.688 22.789 3.852 1.00 37.53 148 GLN 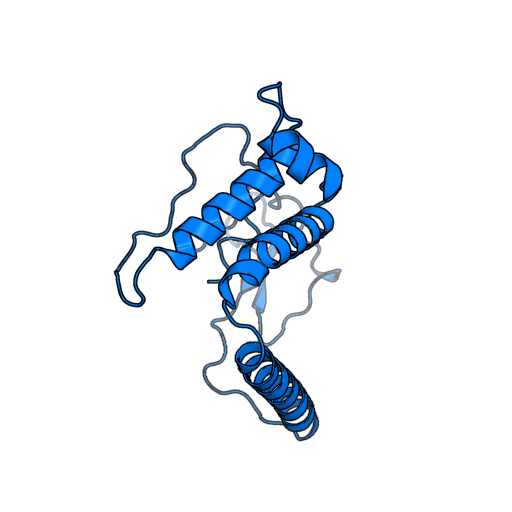A C 1
ATOM 1149 O O . GLN A 1 148 ? 7.737 23.873 4.425 1.00 37.53 148 GLN A O 1
ATOM 1154 N N . HIS A 1 149 ? 7.855 21.638 4.499 1.00 29.97 149 HIS A N 1
ATOM 1155 C CA . HIS A 1 149 ? 8.338 21.525 5.865 1.00 29.97 149 HIS A CA 1
ATOM 1156 C C . HIS A 1 149 ? 9.662 20.753 5.815 1.00 29.97 149 HIS A C 1
ATOM 1158 O O . HIS A 1 149 ? 9.713 19.696 5.181 1.00 29.97 149 HIS A O 1
ATOM 1164 N N . PRO A 1 150 ? 10.737 21.237 6.460 1.00 28.14 150 PRO A N 1
ATOM 1165 C CA . PRO A 1 150 ? 12.096 20.705 6.294 1.00 28.14 150 PRO A CA 1
ATOM 1166 C C . PRO A 1 150 ? 12.325 19.268 6.807 1.00 28.14 150 PRO A C 1
ATOM 1168 O O . PRO A 1 150 ? 13.453 18.794 6.765 1.00 28.14 150 PRO A O 1
ATOM 1171 N N . LEU A 1 151 ? 11.282 18.557 7.251 1.00 35.69 151 LEU A N 1
ATOM 1172 C CA . LEU A 1 151 ? 11.351 17.165 7.721 1.00 35.69 151 LEU A CA 1
ATOM 1173 C C . LEU A 1 151 ? 10.747 16.145 6.730 1.00 35.69 151 LEU A C 1
ATOM 1175 O O . LEU A 1 151 ? 10.779 14.952 6.992 1.00 35.69 151 LEU A O 1
ATOM 1179 N N . PHE A 1 152 ? 10.237 16.585 5.573 1.00 37.47 152 PHE A N 1
ATOM 1180 C CA . PHE A 1 152 ? 9.553 15.736 4.576 1.00 37.47 152 PHE A CA 1
ATOM 1181 C C . PHE A 1 152 ? 10.467 15.154 3.476 1.00 37.47 152 PHE A C 1
ATOM 1183 O O . PHE A 1 152 ? 10.002 14.808 2.392 1.00 37.47 152 PHE A O 1
ATOM 1190 N N . LEU A 1 153 ? 11.777 15.049 3.712 1.00 35.91 153 LEU A N 1
ATOM 1191 C CA . LEU A 1 153 ? 12.725 14.571 2.693 1.00 35.91 153 LEU A CA 1
ATOM 1192 C C . LEU A 1 153 ? 12.773 13.040 2.526 1.00 35.91 153 LEU A C 1
ATOM 1194 O O . LEU A 1 153 ? 13.542 12.570 1.694 1.00 35.91 153 LEU A O 1
ATOM 1198 N N . HIS A 1 154 ? 11.971 12.267 3.269 1.00 39.06 154 HIS A N 1
ATOM 1199 C CA . HIS A 1 154 ? 12.058 10.798 3.254 1.00 39.06 154 HIS A CA 1
ATOM 1200 C C . HIS A 1 154 ? 10.820 10.052 2.729 1.00 39.06 154 HIS A C 1
ATOM 1202 O O . HIS A 1 154 ? 10.928 8.869 2.447 1.00 39.06 154 HIS A O 1
ATOM 1208 N N . TYR A 1 155 ? 9.678 10.717 2.518 1.00 41.38 155 TYR A N 1
ATOM 1209 C CA . TYR A 1 155 ? 8.417 10.047 2.157 1.00 41.38 155 TYR A CA 1
ATOM 1210 C C . TYR A 1 155 ? 7.769 10.690 0.921 1.00 41.38 155 TYR A C 1
ATOM 1212 O O . TYR A 1 155 ? 6.854 11.510 1.016 1.00 41.38 155 TYR A O 1
ATOM 1220 N N . ARG A 1 156 ? 8.275 10.339 -0.269 1.00 37.22 156 ARG A N 1
ATOM 1221 C CA . ARG A 1 156 ? 7.622 10.622 -1.569 1.00 37.22 156 ARG A CA 1
ATOM 1222 C C . ARG A 1 156 ? 7.161 9.364 -2.315 1.00 37.22 156 ARG A C 1
ATOM 1224 O O . ARG A 1 156 ? 6.586 9.491 -3.388 1.00 37.22 156 ARG A O 1
ATOM 1231 N N . SER A 1 157 ? 7.360 8.179 -1.746 1.00 36.31 157 SER A N 1
ATOM 1232 C CA . SER A 1 157 ? 7.041 6.876 -2.346 1.00 36.31 157 SER A CA 1
ATOM 1233 C C . SER A 1 157 ? 5.540 6.583 -2.447 1.00 36.31 157 SER A C 1
ATOM 1235 O O . SER A 1 157 ? 5.111 5.982 -3.426 1.00 36.31 157 SER A O 1
ATOM 1237 N N . ILE A 1 158 ? 4.723 7.022 -1.483 1.00 37.38 158 ILE A N 1
ATOM 1238 C CA . ILE A 1 158 ? 3.321 6.564 -1.393 1.00 37.38 158 ILE A CA 1
ATOM 1239 C C . ILE A 1 158 ? 2.328 7.424 -2.193 1.00 37.38 158 ILE A C 1
ATOM 1241 O O . ILE A 1 158 ? 1.307 6.920 -2.653 1.00 37.38 158 ILE A O 1
ATOM 1245 N N . LEU A 1 159 ? 2.606 8.711 -2.424 1.00 31.41 159 LEU A N 1
ATOM 1246 C CA . LEU A 1 159 ? 1.628 9.631 -3.032 1.00 31.41 159 LEU A CA 1
ATOM 1247 C C . LEU A 1 159 ? 1.661 9.716 -4.569 1.00 31.41 159 LEU A C 1
ATOM 1249 O O . LEU A 1 159 ? 0.831 10.422 -5.134 1.00 31.41 159 LEU A O 1
ATOM 1253 N N . GLU A 1 160 ? 2.574 9.017 -5.252 1.00 29.00 160 GLU A N 1
ATOM 1254 C CA . GLU A 1 160 ? 2.714 9.081 -6.723 1.00 29.00 160 GLU A CA 1
ATOM 1255 C C . GLU A 1 160 ? 2.213 7.819 -7.466 1.00 29.00 160 GLU A C 1
ATOM 1257 O O . GLU A 1 160 ? 2.405 7.708 -8.675 1.00 29.00 160 GLU A O 1
ATOM 1262 N N . ILE A 1 161 ? 1.522 6.892 -6.782 1.00 28.48 161 ILE A N 1
ATOM 1263 C CA . ILE A 1 161 ? 0.914 5.686 -7.397 1.00 28.48 161 ILE A CA 1
ATOM 1264 C C . ILE A 1 161 ? -0.614 5.829 -7.626 1.00 28.48 161 ILE A C 1
ATOM 1266 O O . ILE A 1 161 ? -1.238 4.937 -8.198 1.00 28.48 161 ILE A O 1
ATOM 1270 N N . CYS A 1 162 ? -1.233 6.960 -7.262 1.00 29.45 162 CYS A N 1
ATOM 1271 C CA . CYS A 1 162 ? -2.639 7.262 -7.592 1.00 29.45 162 CYS A CA 1
ATOM 1272 C C . CYS A 1 162 ? -2.771 8.320 -8.694 1.00 29.45 162 CYS A C 1
ATOM 1274 O O . CYS A 1 162 ? -2.119 9.382 -8.575 1.00 29.45 162 CYS A O 1
#

Secondary structure (DSSP, 8-state):
-----TTS-S---GGG---BTTEEEEE-TTSSS--EEEEEPPPPSS----HHHHHHHHHHHHHHHHHHHHHTTSS-THHHHHHHHHHHHHHHHHHTT----HHHHHHHHH--SPPPHHHHHHHHHHHHHHHHHHSPTT------PPP--TT-SS--SSTT--

InterPro domains:
  IPR025758 Fic/DOC N-terminal [PF13784] (55-133)

Radius of gyration: 20.88 Å; chains: 1; bounding box: 55×40×49 Å

pLDDT: mean 76.42, std 20.94, range [28.14, 98.25]

Foldseek 3Di:
DDCDDPPPQPDPDQVVDDADQQWDWDWDPPDPDIHIDTDGDPDDPDDDDDPVNVVVVVVVVVVVVVVVVVCVVDPDSVVVVVVVQLVVLVVVLVVLPQDDDPVLLVVVVVDPDDHDPSSVSSVVSSVVVVVVVPDDPPPDDDQPDPDPDPVPNRDPPPSPPD

Sequence (162 aa):
MYLTTDVDRKNVKPEDYESTDFGEVCIEAGVKNPFHFYLPKPLPRELEYSSELVRELTRASSALGNLKGLSVLISDPRVLIGPYIKREALASSHIEGTQASLSDVFESEVSGDEVSDDIKEVQRYLDASKLALSVPCGSAHPVIRPRQHPLFLHYRSILEIC